Protein AF-A0A920BLI5-F1 (afdb_monomer_l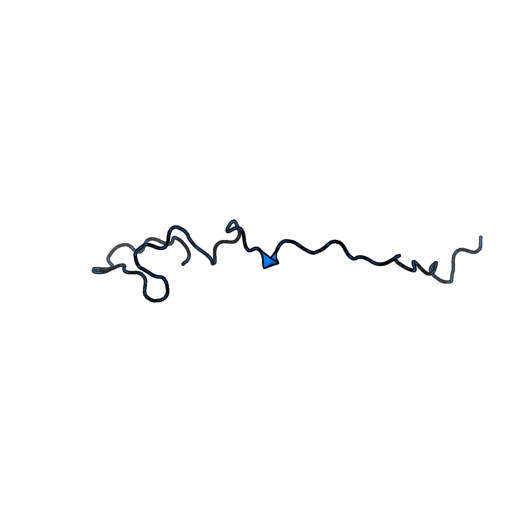ite)

Sequence (54 aa):
MFGVTFDEHPDLRNIYLPGDFEGHPLRKDYPLLSRRMKPWPGIVDVEAMPGEDK

Structure (mmCIF, N/CA/C/O backbone):
data_AF-A0A920BLI5-F1
#
_entry.id   AF-A0A920BLI5-F1
#
loop_
_atom_site.group_PDB
_atom_site.id
_atom_site.type_symbol
_atom_site.label_atom_id
_atom_site.label_alt_id
_atom_site.label_comp_id
_atom_site.label_asym_id
_atom_site.label_entity_id
_atom_site.label_seq_id
_atom_site.pdbx_PDB_ins_code
_atom_site.Cartn_x
_atom_site.Cartn_y
_atom_site.Cartn_z
_atom_site.occupancy
_atom_site.B_iso_or_equiv
_atom_site.auth_seq_id
_atom_site.auth_comp_id
_atom_site.auth_asym_id
_atom_site.auth_atom_id
_atom_site.pdbx_PDB_model_num
ATOM 1 N N . MET A 1 1 ? -1.347 0.385 3.011 1.00 80.00 1 MET A N 1
ATOM 2 C CA . MET A 1 1 ? 0.125 0.548 2.871 1.00 80.00 1 MET A CA 1
ATOM 3 C C . MET A 1 1 ? 0.844 -0.797 2.826 1.00 80.00 1 MET A C 1
ATOM 5 O O . MET A 1 1 ? 1.251 -1.180 1.738 1.00 80.00 1 MET A O 1
ATOM 9 N N . PHE A 1 2 ? 0.963 -1.512 3.954 1.00 78.50 2 PHE A N 1
ATOM 10 C CA . PHE A 1 2 ? 1.709 -2.782 4.051 1.00 78.50 2 PHE A CA 1
ATOM 11 C C . PHE A 1 2 ? 0.835 -4.033 4.252 1.00 78.50 2 PHE A C 1
ATOM 13 O O . PHE A 1 2 ? 1.331 -5.137 4.070 1.00 78.50 2 PHE A O 1
ATOM 20 N N . GLY A 1 3 ? -0.450 -3.875 4.591 1.00 82.50 3 GLY A N 1
ATOM 21 C CA . GLY A 1 3 ? -1.351 -5.004 4.865 1.00 82.50 3 GLY A CA 1
ATOM 22 C C . GLY A 1 3 ? -1.129 -5.674 6.218 1.00 82.50 3 GLY A C 1
ATOM 23 O O . GLY A 1 3 ? -1.406 -6.856 6.361 1.00 82.50 3 GLY A O 1
ATOM 24 N N . VAL A 1 4 ? -0.596 -4.930 7.189 1.00 84.56 4 VAL A N 1
ATOM 25 C CA . VAL A 1 4 ? -0.401 -5.392 8.566 1.00 84.56 4 VAL A CA 1
ATOM 26 C C . VAL A 1 4 ? -1.639 -5.034 9.383 1.00 84.56 4 VAL A C 1
ATOM 28 O O . VAL A 1 4 ? -2.063 -3.877 9.371 1.00 84.56 4 VAL A O 1
ATOM 31 N N . THR A 1 5 ? -2.207 -6.020 10.074 1.00 83.69 5 THR A N 1
ATOM 32 C CA . THR A 1 5 ? -3.269 -5.836 11.068 1.00 83.69 5 THR A CA 1
ATOM 33 C C . THR A 1 5 ? -2.646 -5.591 12.436 1.00 83.69 5 THR A C 1
ATOM 35 O O . THR A 1 5 ? -1.681 -6.258 12.803 1.00 83.69 5 THR A O 1
ATOM 38 N N . PHE A 1 6 ? -3.190 -4.632 13.178 1.00 85.44 6 PHE A N 1
ATOM 39 C CA . PHE A 1 6 ? -2.767 -4.344 14.544 1.00 85.44 6 PHE A CA 1
ATOM 40 C C . PHE A 1 6 ? -3.922 -4.678 15.478 1.00 85.44 6 PHE A C 1
ATOM 42 O O . PHE A 1 6 ? -4.978 -4.049 15.397 1.00 85.44 6 PHE A O 1
ATOM 49 N N . ASP A 1 7 ? -3.716 -5.668 16.340 1.00 85.38 7 ASP A N 1
ATOM 50 C CA . ASP A 1 7 ? -4.653 -5.975 17.413 1.00 85.38 7 ASP A CA 1
ATOM 51 C C . ASP A 1 7 ? -4.607 -4.841 18.460 1.00 85.38 7 ASP A C 1
ATOM 53 O O . ASP A 1 7 ? -3.560 -4.234 18.677 1.00 85.38 7 ASP A O 1
ATOM 57 N N . GLU A 1 8 ? -5.754 -4.508 19.061 1.00 87.50 8 GLU A N 1
ATOM 58 C CA . GLU A 1 8 ? -5.943 -3.423 20.053 1.00 87.50 8 GLU A CA 1
ATOM 59 C C . GLU A 1 8 ? -5.885 -1.961 19.552 1.00 87.50 8 GLU A C 1
ATOM 61 O O . GLU A 1 8 ? -5.986 -1.039 20.364 1.00 87.50 8 GLU A O 1
ATOM 66 N N . HIS A 1 9 ? -5.815 -1.687 18.242 1.00 83.75 9 HIS A N 1
ATOM 67 C CA . HIS A 1 9 ? -5.920 -0.302 17.755 1.00 83.75 9 HIS A CA 1
ATOM 68 C C . HIS A 1 9 ? -7.392 0.127 17.538 1.00 83.75 9 HIS A C 1
ATOM 70 O O . HIS A 1 9 ? -8.067 -0.458 16.690 1.00 83.75 9 HIS A O 1
ATOM 76 N N . PRO A 1 10 ? -7.901 1.173 18.227 1.00 86.50 10 PRO A N 1
ATOM 77 C CA . PRO A 1 10 ? -9.328 1.528 18.207 1.00 86.50 10 PRO A CA 1
ATOM 78 C C . PRO A 1 10 ? -9.819 2.132 16.883 1.00 86.50 10 PRO A C 1
ATOM 80 O O . PRO A 1 10 ? -11.006 2.052 16.586 1.00 86.50 10 PRO A O 1
ATOM 83 N N . ASP A 1 11 ? -8.931 2.733 16.086 1.00 83.31 11 ASP A N 1
ATOM 84 C CA . ASP A 1 11 ? -9.283 3.310 14.779 1.00 83.31 11 ASP A CA 1
ATOM 85 C C . ASP A 1 11 ? -8.173 3.081 13.746 1.00 83.31 11 ASP A C 1
ATOM 87 O O . ASP A 1 11 ? -7.283 3.911 13.542 1.00 83.31 11 ASP A O 1
ATOM 91 N N . LEU A 1 12 ? -8.166 1.896 13.139 1.00 82.38 12 LEU A N 1
ATOM 92 C CA . 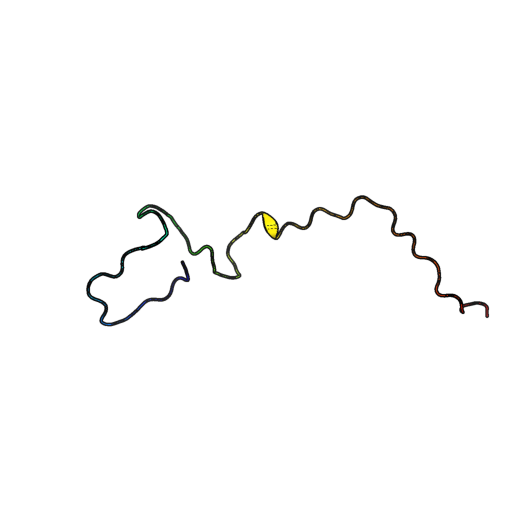LEU A 1 12 ? -7.192 1.545 12.112 1.00 82.38 12 LEU A CA 1
ATOM 93 C C . LEU A 1 12 ? -7.619 2.105 10.746 1.00 82.38 12 LEU A C 1
ATOM 95 O O . LEU A 1 12 ? -8.160 1.387 9.906 1.00 82.38 12 LEU A O 1
ATOM 99 N N . ARG A 1 13 ? -7.358 3.393 10.512 1.00 83.38 13 ARG A N 1
ATOM 100 C CA . ARG A 1 13 ? -7.653 4.063 9.236 1.00 83.38 13 ARG A CA 1
ATOM 101 C C . ARG A 1 13 ? -6.408 4.359 8.405 1.00 83.38 13 ARG A C 1
ATOM 103 O O . ARG A 1 13 ? -5.302 4.541 8.917 1.00 83.38 13 ARG A O 1
ATOM 110 N N . ASN A 1 14 ? -6.599 4.479 7.096 1.00 82.69 14 ASN A N 1
ATOM 111 C CA . ASN A 1 14 ? -5.534 4.869 6.178 1.00 82.69 14 ASN A CA 1
ATOM 112 C C . ASN A 1 14 ? -5.146 6.342 6.411 1.00 82.69 14 ASN A C 1
ATOM 114 O O . ASN A 1 14 ? -5.984 7.229 6.301 1.00 82.69 14 ASN A O 1
ATOM 118 N N . ILE A 1 15 ? -3.868 6.608 6.709 1.00 86.00 15 ILE A N 1
ATOM 119 C CA . ILE A 1 15 ? -3.361 7.978 6.940 1.00 86.00 15 ILE A CA 1
ATOM 120 C C . ILE A 1 15 ? -2.918 8.647 5.631 1.00 86.00 15 ILE A C 1
ATOM 122 O O . ILE A 1 15 ? -3.134 9.835 5.427 1.00 86.00 15 ILE A O 1
ATOM 126 N N . TYR A 1 16 ? -2.279 7.880 4.745 1.00 83.94 16 TYR A N 1
ATOM 127 C CA . TYR A 1 16 ? -1.677 8.399 3.511 1.00 83.94 16 TYR A CA 1
ATOM 128 C C . TYR A 1 16 ? -2.474 8.079 2.248 1.00 83.94 16 TYR A C 1
ATOM 130 O O . TYR A 1 16 ? -2.372 8.796 1.259 1.00 83.94 16 TYR A O 1
ATOM 138 N N . LEU A 1 17 ? -3.203 6.962 2.249 1.00 85.44 17 LEU A N 1
ATOM 139 C CA . LEU A 1 17 ? -3.959 6.508 1.087 1.00 85.44 17 LEU A CA 1
ATOM 140 C C . LEU A 1 17 ? -5.421 6.936 1.236 1.00 85.44 17 LEU A C 1
ATOM 142 O O . LEU A 1 17 ? -5.920 6.940 2.363 1.00 85.44 17 LEU A O 1
ATOM 146 N N . PRO A 1 18 ? -6.117 7.229 0.126 1.00 86.81 18 PRO A N 1
ATOM 14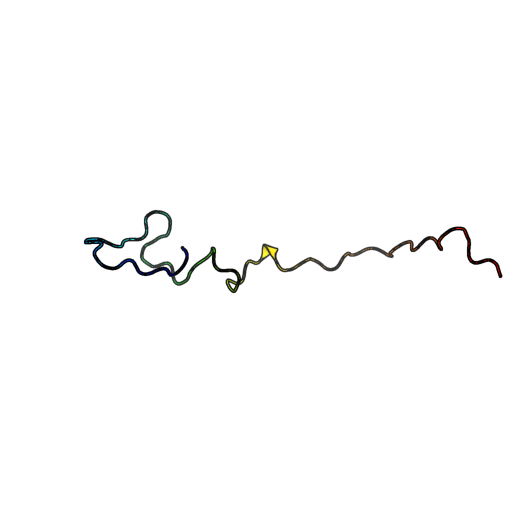7 C CA . PRO A 1 18 ? -7.568 7.373 0.129 1.00 86.81 18 PRO A CA 1
ATOM 148 C C . PRO A 1 18 ? -8.263 6.155 0.758 1.00 86.81 18 PRO A C 1
ATOM 150 O O . PRO A 1 18 ? -7.729 5.042 0.722 1.00 86.81 18 PRO A O 1
ATOM 153 N N . GLY A 1 19 ? -9.455 6.365 1.324 1.00 82.75 19 GLY A N 1
ATOM 154 C CA . GLY A 1 19 ? -10.254 5.294 1.934 1.00 82.75 19 GLY A CA 1
ATOM 155 C C . GLY A 1 19 ? -10.635 4.195 0.939 1.00 82.75 19 GLY A C 1
ATOM 156 O O . GLY A 1 19 ? -10.557 3.021 1.277 1.00 82.75 19 GLY A O 1
ATOM 157 N N . ASP A 1 20 ? -10.924 4.576 -0.306 1.00 84.94 20 ASP A N 1
ATOM 158 C CA . ASP A 1 20 ? -11.341 3.661 -1.380 1.00 84.94 20 ASP A CA 1
ATOM 159 C C . ASP A 1 20 ? -10.163 2.998 -2.113 1.00 84.94 20 ASP A C 1
ATOM 161 O O . ASP A 1 20 ? -10.335 2.345 -3.141 1.00 84.94 20 ASP A O 1
ATOM 165 N N . PHE A 1 21 ? -8.930 3.209 -1.646 1.00 84.88 21 PHE A N 1
ATOM 166 C CA . PHE A 1 21 ? -7.759 2.645 -2.299 1.00 84.88 21 PHE A CA 1
ATOM 167 C C . PHE A 1 21 ? -7.628 1.147 -1.993 1.00 84.88 21 PHE A C 1
ATOM 169 O O . PHE A 1 21 ? -7.304 0.753 -0.869 1.00 84.88 21 PHE A O 1
ATOM 176 N N . GLU A 1 22 ? -7.788 0.314 -3.020 1.00 81.69 22 GLU A N 1
ATOM 177 C CA . GLU A 1 22 ? -7.604 -1.133 -2.920 1.00 81.69 22 GLU A CA 1
ATOM 178 C C . GLU A 1 22 ? -6.130 -1.528 -3.113 1.00 81.69 22 GLU A C 1
ATOM 180 O O . GLU A 1 22 ? -5.537 -1.354 -4.178 1.00 81.69 22 GLU A O 1
ATOM 185 N N . GLY A 1 23 ? -5.524 -2.093 -2.064 1.00 85.38 23 GLY A N 1
ATOM 186 C CA . GLY A 1 23 ? -4.199 -2.712 -2.128 1.00 85.38 23 GLY A CA 1
ATOM 187 C C . GLY A 1 23 ? -3.153 -2.145 -1.164 1.00 85.38 23 GLY A C 1
ATOM 188 O O . GLY A 1 23 ? -3.409 -1.337 -0.263 1.00 85.38 23 GLY A O 1
ATOM 189 N N . HIS A 1 24 ? -1.919 -2.628 -1.317 1.00 89.12 24 HIS A N 1
ATOM 190 C CA . HIS A 1 24 ? -0.806 -2.353 -0.406 1.00 89.12 24 HIS A CA 1
ATOM 191 C C . HIS A 1 24 ? 0.461 -1.994 -1.197 1.00 89.12 24 HIS A C 1
ATOM 193 O O . HIS A 1 24 ? 1.285 -2.869 -1.458 1.00 89.12 24 HIS A O 1
ATOM 199 N N . PRO A 1 25 ? 0.638 -0.712 -1.575 1.00 86.69 25 PRO A N 1
ATOM 200 C CA . PRO A 1 25 ? 1.644 -0.286 -2.554 1.00 86.69 25 PRO A CA 1
ATOM 201 C C . PRO A 1 25 ? 3.093 -0.602 -2.181 1.00 86.69 25 PRO A C 1
ATOM 203 O O . PRO A 1 25 ? 3.956 -0.676 -3.049 1.00 86.69 25 PRO A O 1
ATOM 206 N N . LEU A 1 26 ? 3.367 -0.766 -0.885 1.00 84.62 26 LEU A N 1
ATOM 207 C CA . LEU A 1 26 ? 4.705 -1.030 -0.361 1.00 84.62 26 LEU A CA 1
ATOM 208 C C . LEU A 1 26 ? 5.010 -2.530 -0.209 1.00 84.62 26 LEU A C 1
ATOM 210 O O . LEU A 1 26 ? 6.107 -2.894 0.219 1.00 84.62 26 LEU A O 1
ATOM 214 N N . ARG A 1 27 ? 4.073 -3.415 -0.575 1.00 85.94 27 ARG A N 1
ATOM 215 C CA . ARG A 1 27 ? 4.329 -4.856 -0.661 1.00 85.94 27 ARG A CA 1
ATOM 216 C C . ARG A 1 27 ? 5.213 -5.184 -1.866 1.00 85.94 27 ARG A C 1
ATOM 218 O O . ARG A 1 27 ? 5.101 -4.578 -2.927 1.00 85.94 27 ARG A O 1
ATOM 225 N N . LYS A 1 28 ? 6.093 -6.180 -1.721 1.00 81.44 28 LYS A N 1
ATOM 226 C CA . LYS A 1 28 ? 7.028 -6.595 -2.786 1.00 81.44 28 LYS A CA 1
ATOM 227 C C . LYS A 1 28 ? 6.331 -7.238 -3.985 1.00 81.44 28 LYS A C 1
ATOM 229 O O . LYS A 1 28 ? 6.894 -7.197 -5.077 1.00 81.44 28 LYS A O 1
ATOM 234 N N . ASP A 1 29 ? 5.163 -7.830 -3.771 1.00 82.19 29 ASP A N 1
ATOM 235 C CA . ASP A 1 29 ? 4.282 -8.401 -4.792 1.00 82.19 29 ASP A CA 1
ATOM 236 C C . ASP A 1 29 ? 3.439 -7.344 -5.523 1.00 82.19 29 ASP A C 1
ATOM 238 O O . ASP A 1 29 ? 2.871 -7.636 -6.573 1.00 82.19 29 ASP A O 1
ATOM 242 N N . TYR A 1 30 ? 3.392 -6.105 -5.022 1.00 84.06 30 TYR A N 1
ATOM 243 C CA . TYR A 1 30 ? 2.586 -5.060 -5.636 1.00 84.06 30 TYR A CA 1
ATOM 244 C C . TYR A 1 30 ? 3.146 -4.667 -7.020 1.00 84.06 30 TYR A C 1
ATOM 246 O O . TYR A 1 30 ? 4.343 -4.359 -7.136 1.00 84.06 30 TYR A O 1
ATOM 254 N N . PRO A 1 31 ? 2.317 -4.662 -8.083 1.00 77.88 31 PRO A N 1
ATOM 255 C CA . PRO A 1 31 ? 2.764 -4.388 -9.443 1.00 77.88 31 PRO A CA 1
ATOM 256 C C . PRO A 1 31 ? 3.079 -2.898 -9.624 1.00 77.88 31 PRO A C 1
ATOM 258 O O . PRO A 1 31 ? 2.242 -2.095 -10.029 1.00 77.88 31 PRO A O 1
ATOM 261 N N . LEU A 1 32 ? 4.322 -2.513 -9.339 1.00 76.62 32 LEU A N 1
ATOM 262 C CA . LEU A 1 32 ? 4.834 -1.180 -9.648 1.00 76.62 32 LEU A CA 1
ATOM 263 C C . LEU A 1 32 ? 5.255 -1.121 -11.120 1.00 76.62 32 LEU A C 1
ATOM 265 O O . LEU A 1 32 ? 6.126 -1.878 -11.555 1.00 76.62 32 LEU A O 1
ATOM 269 N N . LEU A 1 33 ? 4.681 -0.177 -11.876 1.00 64.44 33 LEU A N 1
ATOM 270 C CA . LEU A 1 33 ? 5.051 0.098 -13.275 1.00 64.44 33 LEU A CA 1
ATOM 271 C C . LEU A 1 33 ? 6.566 0.325 -13.447 1.00 64.44 33 LEU A C 1
ATOM 273 O O . LEU A 1 33 ? 7.125 -0.042 -14.476 1.00 64.44 33 LEU A O 1
ATOM 277 N N . SER A 1 34 ? 7.245 0.849 -12.419 1.00 62.12 34 SER A N 1
ATOM 278 C CA . SER A 1 34 ? 8.695 1.091 -12.402 1.00 62.12 34 SER A CA 1
ATOM 279 C C . SER A 1 34 ? 9.556 -0.175 -12.377 1.00 62.12 34 SER A C 1
ATOM 281 O O . SER A 1 34 ? 10.739 -0.109 -12.702 1.00 62.12 34 SER A O 1
ATOM 283 N N . ARG A 1 35 ? 8.995 -1.340 -12.024 1.00 60.00 35 ARG A N 1
ATOM 284 C CA . ARG A 1 35 ? 9.723 -2.620 -12.043 1.00 60.00 35 ARG A CA 1
ATOM 285 C C . ARG A 1 35 ? 9.785 -3.243 -13.434 1.00 60.00 35 ARG A C 1
ATOM 287 O O . ARG A 1 35 ? 10.499 -4.221 -13.645 1.00 60.00 35 ARG A O 1
ATOM 294 N N . ARG A 1 36 ? 9.052 -2.676 -14.394 1.00 63.97 36 ARG A N 1
ATOM 295 C CA . ARG A 1 36 ? 9.176 -3.030 -15.801 1.00 63.97 36 ARG A CA 1
ATOM 296 C C . ARG A 1 36 ? 10.429 -2.334 -16.337 1.00 63.97 36 ARG A C 1
ATOM 298 O O . ARG A 1 36 ? 10.357 -1.216 -16.837 1.00 63.97 36 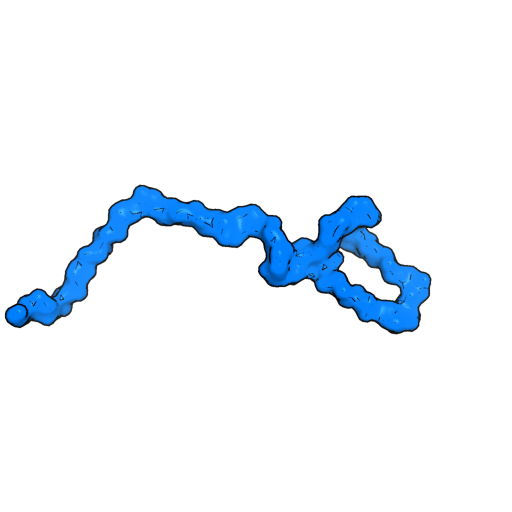ARG A O 1
ATOM 305 N N . MET A 1 37 ? 11.588 -2.982 -16.188 1.00 62.53 37 MET A N 1
ATOM 306 C CA . MET A 1 37 ? 12.801 -2.568 -16.897 1.00 62.53 37 MET A CA 1
ATOM 307 C C . MET A 1 37 ? 12.459 -2.479 -18.381 1.00 62.53 37 MET A C 1
ATOM 309 O O . MET A 1 37 ? 12.022 -3.458 -18.989 1.00 62.53 37 MET A O 1
ATOM 313 N N . LYS A 1 38 ? 12.620 -1.290 -18.963 1.00 68.75 38 LYS A N 1
ATOM 314 C CA . LYS A 1 38 ? 12.618 -1.167 -20.416 1.00 68.75 38 LYS A CA 1
ATOM 315 C C . LYS A 1 38 ? 13.799 -2.017 -20.907 1.00 68.75 38 LYS A C 1
ATOM 317 O O . LYS A 1 38 ? 14.886 -1.852 -20.347 1.00 68.75 38 LYS A O 1
ATOM 322 N N . PRO A 1 39 ? 13.617 -2.936 -21.872 1.00 72.81 39 PRO A N 1
ATOM 323 C CA . PRO A 1 39 ? 14.755 -3.652 -22.432 1.00 72.81 39 PRO A CA 1
ATOM 324 C C . PRO A 1 39 ? 15.755 -2.614 -22.942 1.00 72.81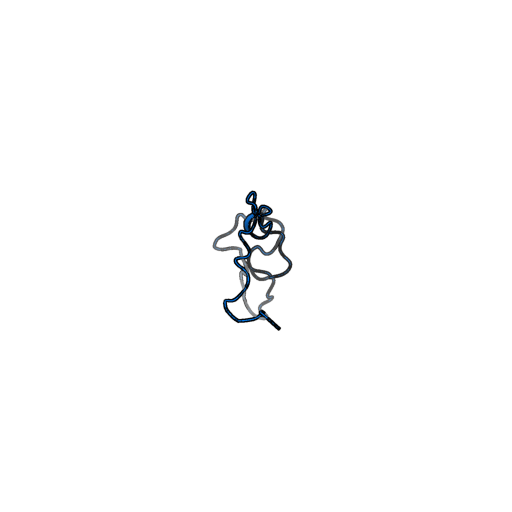 39 PRO A C 1
ATOM 326 O O . PRO A 1 39 ? 15.357 -1.625 -23.568 1.00 72.81 39 PRO A O 1
ATOM 329 N N . TRP A 1 40 ? 17.029 -2.796 -22.592 1.00 75.94 40 TRP A N 1
ATOM 330 C CA . TRP A 1 40 ? 18.090 -1.908 -23.048 1.00 75.94 40 TRP A CA 1
ATOM 331 C C . TRP A 1 40 ? 18.069 -1.868 -24.586 1.00 75.94 40 TRP A C 1
ATOM 333 O O . TRP A 1 40 ? 18.112 -2.929 -25.205 1.00 75.94 40 TRP A O 1
ATOM 343 N N . PRO A 1 41 ? 17.951 -0.685 -25.218 1.00 72.38 41 PRO A N 1
ATOM 344 C CA . PRO A 1 41 ? 17.758 -0.583 -26.665 1.00 72.38 41 PRO A CA 1
ATOM 345 C C . PRO A 1 41 ? 19.062 -0.668 -27.478 1.00 72.38 41 PRO A C 1
ATOM 347 O O . PRO A 1 41 ? 19.014 -0.507 -28.694 1.00 72.38 41 PRO A O 1
ATOM 350 N N . GLY A 1 42 ? 20.220 -0.852 -26.835 1.00 78.38 42 GLY A N 1
ATOM 351 C CA . GLY A 1 42 ? 21.526 -0.801 -27.493 1.00 78.38 42 GLY A CA 1
ATOM 352 C C . GLY A 1 42 ? 22.144 -2.171 -27.762 1.00 78.38 42 GLY A C 1
ATOM 353 O O . GLY A 1 42 ? 21.968 -3.105 -26.979 1.00 78.38 42 GLY A O 1
ATOM 354 N N . ILE A 1 43 ? 22.928 -2.248 -28.842 1.00 63.16 43 ILE A N 1
ATOM 355 C CA . ILE A 1 43 ? 23.992 -3.244 -29.003 1.00 63.16 43 ILE A CA 1
ATOM 356 C C . ILE A 1 43 ? 24.890 -3.141 -27.769 1.00 63.16 43 ILE A C 1
ATOM 358 O O . ILE A 1 43 ? 25.350 -2.057 -27.412 1.00 63.16 43 ILE A O 1
ATOM 362 N N . VAL A 1 44 ? 25.067 -4.258 -27.071 1.00 66.69 44 VAL A N 1
ATOM 363 C CA . VAL A 1 44 ? 26.121 -4.365 -26.070 1.00 66.69 44 VAL A CA 1
ATOM 364 C C . VAL A 1 44 ? 27.403 -4.497 -26.878 1.00 66.69 44 VAL A C 1
ATOM 366 O O . VAL A 1 44 ? 27.620 -5.543 -27.488 1.00 66.69 44 VAL A O 1
ATOM 369 N N . ASP A 1 45 ? 28.220 -3.445 -26.921 1.00 64.88 45 ASP A N 1
ATOM 370 C CA . ASP A 1 45 ? 29.619 -3.578 -27.322 1.00 64.88 45 ASP A CA 1
ATOM 371 C C . ASP A 1 45 ? 30.298 -4.412 -26.232 1.00 64.88 45 ASP A C 1
ATOM 373 O O . ASP A 1 45 ? 30.826 -3.905 -25.243 1.00 64.88 45 ASP A O 1
ATOM 377 N N . VAL A 1 46 ? 30.172 -5.733 -26.358 1.00 67.44 46 VAL A N 1
ATOM 378 C CA . VAL A 1 46 ? 30.984 -6.678 -25.604 1.00 67.44 46 VAL A CA 1
ATOM 379 C C . VAL A 1 46 ? 32.360 -6.604 -26.251 1.00 67.44 46 VAL A C 1
ATOM 381 O O . VAL A 1 46 ? 32.674 -7.386 -27.146 1.00 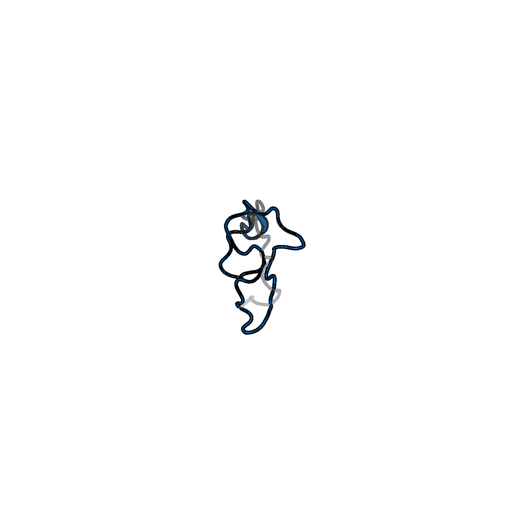67.44 46 VAL A O 1
ATOM 384 N N . GLU A 1 47 ? 33.165 -5.615 -25.859 1.00 68.62 47 GLU A N 1
ATOM 385 C CA . GLU A 1 47 ? 34.600 -5.699 -26.108 1.00 68.62 47 GLU A CA 1
ATOM 386 C C . GLU A 1 47 ? 35.075 -7.016 -25.488 1.00 68.62 47 GLU A C 1
ATOM 388 O O . GLU A 1 47 ? 34.841 -7.285 -24.304 1.00 68.62 47 GLU A O 1
ATOM 393 N N . ALA A 1 48 ? 35.676 -7.877 -26.310 1.00 65.31 48 ALA A N 1
ATOM 394 C CA . ALA A 1 48 ? 36.304 -9.086 -25.810 1.00 65.31 48 ALA A CA 1
ATOM 395 C C . ALA A 1 48 ? 37.340 -8.675 -24.758 1.00 65.31 48 ALA A C 1
ATOM 397 O O . ALA A 1 48 ? 38.107 -7.732 -24.969 1.00 65.31 48 ALA A O 1
ATOM 398 N N . MET A 1 49 ? 37.342 -9.360 -23.613 1.00 64.94 49 MET A N 1
ATOM 399 C CA . MET A 1 49 ? 38.345 -9.109 -22.584 1.00 64.94 49 MET A CA 1
ATOM 400 C C . MET A 1 49 ? 39.736 -9.241 -23.223 1.00 64.94 49 MET A C 1
ATOM 402 O O . MET A 1 49 ? 39.992 -10.254 -23.880 1.00 64.94 49 MET A O 1
ATOM 406 N N . PRO A 1 50 ? 40.635 -8.253 -23.068 1.00 65.50 50 PRO A N 1
ATOM 407 C CA . PRO A 1 50 ? 41.966 -8.344 -23.650 1.00 65.50 50 PRO A CA 1
ATOM 408 C C . PRO A 1 50 ? 42.709 -9.494 -22.962 1.00 65.50 50 PRO A C 1
ATOM 410 O O . PRO A 1 50 ? 43.114 -9.372 -21.805 1.00 65.50 50 PRO A O 1
ATOM 413 N N . GLY A 1 51 ? 42.836 -10.633 -23.650 1.00 65.06 51 GLY A N 1
ATOM 414 C CA . GLY A 1 51 ? 43.508 -11.814 -23.107 1.00 65.06 51 GLY A CA 1
ATOM 415 C C . GLY A 1 51 ? 43.142 -13.179 -23.699 1.00 65.06 51 GLY A C 1
ATOM 416 O O . GLY A 1 51 ? 43.857 -14.132 -23.404 1.00 65.06 51 GLY A O 1
ATOM 417 N N . GLU A 1 52 ? 42.102 -13.314 -24.527 1.00 61.16 52 GLU A N 1
ATOM 418 C CA . GLU A 1 52 ? 41.807 -14.582 -25.228 1.00 61.16 52 GLU A CA 1
ATOM 419 C C . GLU A 1 52 ? 42.383 -14.611 -26.652 1.00 61.16 52 GLU A C 1
ATOM 421 O O . GLU A 1 52 ? 41.664 -14.772 -27.631 1.00 61.16 52 GLU A O 1
ATOM 426 N N . ASP A 1 53 ? 43.708 -14.494 -26.753 1.00 60.03 53 ASP A N 1
ATOM 427 C CA . ASP A 1 53 ? 44.459 -15.058 -27.876 1.00 60.03 53 ASP A CA 1
ATOM 428 C C . ASP A 1 53 ? 45.162 -16.322 -27.372 1.00 60.03 53 ASP A C 1
ATOM 430 O O . ASP A 1 53 ? 46.223 -16.260 -26.735 1.00 60.03 53 ASP A O 1
ATOM 434 N N . LYS A 1 54 ? 44.563 -17.487 -27.630 1.00 50.75 54 LYS A N 1
ATOM 435 C CA . LYS A 1 54 ? 45.287 -18.757 -27.624 1.00 50.75 54 LYS A CA 1
ATOM 436 C C . LYS A 1 54 ? 44.754 -19.716 -28.673 1.00 50.75 54 LYS A C 1
ATOM 438 O O . LYS A 1 54 ? 43.520 -19.895 -28.728 1.00 50.75 54 LYS A O 1
#

Secondary structure (DSSP, 8-state):
------TT-S----SSS-TT--S-TTSTTS--GGGSPPPP-S----PPPTT---

Radius of gyration: 23.16 Å; chains: 1; bounding box: 57×27×49 Å

Foldseek 3Di:
DAPDDDPPDPDPQDPPDDRPDPDDCPDPPHDDPVVPPDPDPDDPPPPPDPPPDD

pLDDT: mean 76.39, std 9.84, range [50.75, 89.12]